Protein AF-A0A2N2KW11-F1 (afdb_monomer_lite)

Structure (mmCIF, N/CA/C/O backbone):
data_AF-A0A2N2KW11-F1
#
_entry.id   AF-A0A2N2KW11-F1
#
loop_
_atom_site.group_PDB
_atom_site.id
_atom_site.type_symbol
_atom_site.label_atom_id
_atom_site.label_alt_id
_atom_site.label_comp_id
_atom_site.label_asym_id
_atom_site.label_entity_id
_atom_site.label_seq_id
_atom_site.pdbx_PDB_ins_code
_atom_site.Cartn_x
_atom_site.Cartn_y
_atom_site.Cartn_z
_atom_site.occupancy
_atom_site.B_iso_or_equiv
_atom_site.auth_seq_id
_atom_site.auth_comp_id
_atom_site.auth_asym_id
_atom_site.auth_atom_id
_atom_site.pdbx_PDB_model_num
ATOM 1 N N . MET A 1 1 ? 37.869 -22.494 -12.196 1.00 51.00 1 MET A N 1
ATOM 2 C CA . MET A 1 1 ? 36.893 -22.790 -13.275 1.00 51.00 1 MET A CA 1
ATOM 3 C C . MET A 1 1 ? 35.413 -22.680 -12.824 1.00 51.00 1 MET A C 1
ATOM 5 O O . MET A 1 1 ? 34.583 -23.455 -13.276 1.00 51.00 1 MET A O 1
ATOM 9 N N . LYS A 1 2 ? 35.041 -21.723 -11.946 1.00 56.81 2 LYS A N 1
ATOM 10 C CA . LYS A 1 2 ? 33.637 -21.507 -11.496 1.00 56.81 2 LYS A CA 1
ATOM 11 C C . LYS A 1 2 ? 33.103 -20.080 -11.745 1.00 56.81 2 LYS A C 1
ATOM 13 O O . LYS A 1 2 ? 31.905 -19.916 -11.940 1.00 56.81 2 LYS A O 1
ATOM 18 N N . PHE A 1 3 ? 33.981 -19.075 -11.839 1.00 61.03 3 PHE A N 1
ATOM 19 C CA . PHE A 1 3 ? 33.611 -17.666 -12.068 1.00 61.03 3 PHE 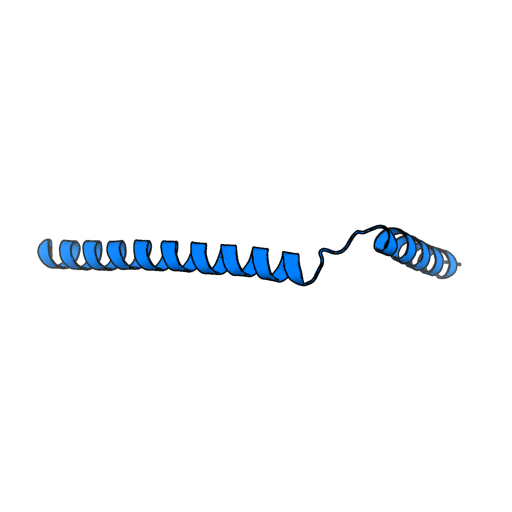A CA 1
ATOM 20 C C . PHE A 1 3 ? 32.962 -17.399 -13.438 1.00 61.03 3 PHE A C 1
ATOM 22 O O . PHE A 1 3 ? 32.023 -16.618 -13.545 1.00 61.03 3 PHE A O 1
ATOM 29 N N . GLU A 1 4 ? 33.390 -18.129 -14.466 1.00 67.56 4 GLU A N 1
ATOM 30 C CA . GLU A 1 4 ? 32.856 -18.071 -15.834 1.00 67.56 4 GLU A CA 1
ATOM 31 C C . GLU A 1 4 ? 31.375 -18.490 -15.952 1.00 67.56 4 GLU A C 1
ATOM 33 O O . GLU A 1 4 ? 30.668 -18.029 -16.847 1.00 67.56 4 GLU A O 1
ATOM 38 N N . LYS A 1 5 ? 30.888 -19.383 -15.075 1.00 69.00 5 LYS A N 1
ATOM 39 C CA . LYS A 1 5 ? 29.463 -19.758 -15.038 1.00 69.00 5 LYS A CA 1
ATOM 40 C C . LYS A 1 5 ? 28.645 -18.671 -14.354 1.00 69.00 5 LYS A C 1
ATOM 42 O O . LYS A 1 5 ? 27.643 -18.247 -14.907 1.00 69.00 5 LYS A O 1
ATOM 47 N N . VAL A 1 6 ? 29.104 -18.181 -13.203 1.00 73.75 6 VAL A N 1
ATOM 48 C CA . VAL A 1 6 ? 28.410 -17.136 -12.433 1.00 73.75 6 VAL A CA 1
ATOM 49 C C . VAL A 1 6 ? 28.273 -15.846 -13.249 1.00 73.75 6 VAL A C 1
ATOM 51 O O . VAL A 1 6 ? 27.183 -15.294 -13.325 1.00 73.75 6 VAL A O 1
ATOM 54 N N . SER A 1 7 ? 29.330 -15.417 -13.944 1.00 73.38 7 SER A N 1
ATOM 55 C CA . SER A 1 7 ? 29.280 -14.243 -14.832 1.00 73.38 7 SER A CA 1
ATOM 56 C C . SER A 1 7 ? 28.242 -14.394 -15.956 1.00 73.38 7 SER A C 1
ATOM 58 O O . SER A 1 7 ? 27.485 -13.462 -16.235 1.00 73.38 7 SER A O 1
ATOM 60 N N . ARG A 1 8 ? 28.133 -15.593 -16.551 1.00 75.19 8 ARG A N 1
ATOM 61 C CA . ARG A 1 8 ? 27.086 -15.907 -17.537 1.00 75.19 8 ARG A CA 1
ATOM 62 C C . ARG A 1 8 ? 25.687 -15.881 -16.920 1.00 75.19 8 ARG A C 1
ATOM 64 O O . ARG A 1 8 ? 24.839 -15.182 -17.454 1.00 75.19 8 ARG A O 1
ATOM 71 N N . PHE A 1 9 ? 25.484 -16.498 -15.753 1.00 76.25 9 PHE A N 1
ATOM 72 C CA . PHE A 1 9 ? 24.206 -16.447 -15.029 1.00 76.25 9 PHE A CA 1
ATOM 73 C C . PHE A 1 9 ? 23.749 -15.010 -14.736 1.00 76.25 9 PHE A C 1
ATOM 75 O O . PHE A 1 9 ? 22.597 -14.679 -14.982 1.00 76.25 9 PHE A O 1
ATOM 82 N N . PHE A 1 10 ? 24.635 -14.121 -14.274 1.00 78.75 10 PHE A N 1
ATOM 83 C CA . PHE A 1 10 ? 24.275 -12.713 -14.048 1.00 78.75 10 PHE A CA 1
ATOM 84 C C . PHE A 1 10 ? 23.938 -11.968 -15.345 1.00 78.75 10 PHE A C 1
ATOM 86 O O . PHE A 1 10 ? 23.073 -11.090 -15.348 1.00 78.75 10 PHE A O 1
ATOM 93 N N . ARG A 1 11 ? 24.607 -12.306 -16.453 1.00 78.44 11 ARG A N 1
ATOM 94 C CA . ARG A 1 11 ? 24.305 -11.738 -17.771 1.00 78.44 11 ARG A CA 1
ATOM 95 C C . ARG A 1 11 ? 22.940 -12.199 -18.278 1.00 78.44 11 ARG A C 1
ATOM 97 O O . ARG A 1 11 ? 22.192 -11.370 -18.793 1.00 78.44 11 ARG A O 1
ATOM 104 N N . ASP A 1 12 ? 22.616 -13.469 -18.079 1.00 76.56 12 ASP A 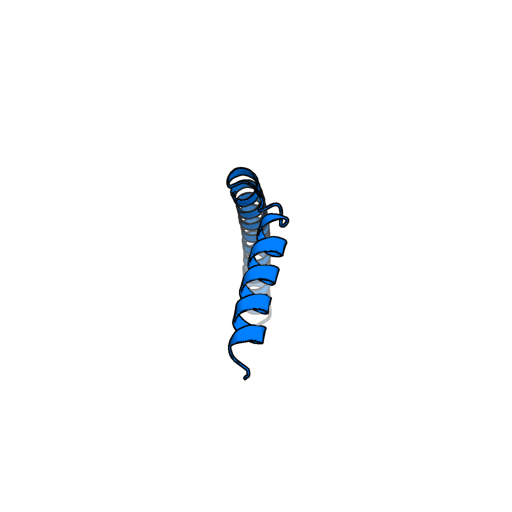N 1
ATOM 105 C CA . ASP A 1 12 ? 21.349 -14.068 -18.497 1.00 76.56 12 ASP A CA 1
ATOM 106 C C . ASP A 1 12 ? 20.189 -13.530 -17.638 1.00 76.56 12 ASP A C 1
ATOM 108 O O . ASP A 1 12 ? 19.211 -13.031 -18.187 1.00 76.56 12 ASP A O 1
ATOM 112 N N . VAL A 1 13 ? 20.357 -13.433 -16.310 1.00 78.44 13 VAL A N 1
ATOM 113 C CA . VAL A 1 13 ? 19.390 -12.784 -15.396 1.00 78.44 13 VAL A CA 1
ATOM 114 C C . VAL A 1 13 ? 19.164 -11.315 -15.766 1.00 78.44 13 VAL A C 1
ATOM 116 O O . VAL A 1 13 ? 18.030 -10.843 -15.792 1.00 78.44 13 VAL A O 1
ATOM 119 N N . ARG A 1 14 ? 20.222 -10.567 -16.107 1.00 73.38 14 ARG A N 1
ATOM 120 C CA . ARG A 1 14 ? 20.083 -9.175 -16.571 1.00 73.38 14 ARG A CA 1
ATOM 121 C C . ARG A 1 14 ? 19.350 -9.083 -17.914 1.00 73.38 14 ARG A C 1
ATOM 123 O O . ARG A 1 14 ? 18.683 -8.080 -18.161 1.00 73.38 14 ARG A O 1
ATOM 130 N N . SER A 1 15 ? 19.495 -10.087 -18.777 1.00 74.56 15 SER A N 1
ATOM 131 C CA . SER A 1 15 ? 18.790 -10.167 -20.059 1.00 74.56 15 SER A CA 1
ATOM 132 C C . SER A 1 15 ? 17.304 -10.473 -19.863 1.00 74.56 15 SER A C 1
ATOM 134 O O . SER A 1 15 ? 16.468 -9.829 -20.490 1.00 74.56 15 SER A O 1
ATOM 136 N N . GLU A 1 16 ? 16.957 -11.377 -18.947 1.00 77.00 16 GLU A N 1
ATOM 137 C CA . GLU A 1 16 ? 15.562 -11.694 -18.613 1.00 77.00 16 GLU A CA 1
ATOM 138 C C . GLU A 1 16 ? 14.867 -10.547 -17.871 1.00 77.00 16 GLU A C 1
ATOM 140 O O . GLU A 1 16 ? 13.744 -10.181 -18.214 1.00 77.00 16 GLU A O 1
ATOM 145 N N . MET A 1 17 ? 15.558 -9.881 -16.939 1.00 72.62 17 MET A N 1
ATOM 146 C CA . MET A 1 17 ? 15.028 -8.697 -16.246 1.00 72.62 17 MET A CA 1
ATOM 147 C C . MET A 1 17 ? 14.750 -7.508 -17.178 1.00 72.62 17 MET A C 1
ATOM 149 O O . MET A 1 17 ? 13.997 -6.615 -16.798 1.00 72.62 17 MET A O 1
ATOM 153 N N . LYS A 1 18 ? 15.327 -7.467 -18.388 1.00 64.44 18 LYS A N 1
ATOM 154 C CA . LYS A 1 18 ? 14.956 -6.472 -19.414 1.00 64.44 18 LYS A CA 1
ATOM 155 C C . LYS A 1 18 ? 13.622 -6.784 -20.093 1.00 64.44 18 LYS A C 1
ATOM 157 O O . LYS A 1 18 ? 13.002 -5.865 -20.614 1.00 64.44 18 LYS A O 1
ATOM 162 N N . CYS A 1 19 ? 13.206 -8.050 -20.104 1.00 64.44 19 CYS A N 1
ATOM 163 C CA . CYS A 1 19 ? 11.907 -8.482 -20.625 1.00 64.44 19 CYS A CA 1
ATOM 164 C C . CYS A 1 19 ? 10.787 -8.315 -19.585 1.00 64.44 19 CYS A C 1
ATOM 166 O O . CYS A 1 19 ? 9.608 -8.379 -19.923 1.00 64.44 19 CYS A O 1
ATOM 168 N N . VAL A 1 20 ? 11.148 -8.074 -18.320 1.00 70.62 20 VAL A N 1
ATOM 169 C CA . VAL A 1 20 ? 10.196 -7.694 -17.278 1.00 70.62 20 VAL A CA 1
ATOM 170 C C . VAL A 1 20 ? 9.728 -6.273 -17.564 1.00 70.62 20 VAL A C 1
ATOM 172 O O . VAL A 1 20 ? 10.457 -5.298 -17.378 1.00 70.62 20 VAL A O 1
ATOM 175 N N . THR A 1 21 ? 8.494 -6.159 -18.039 1.00 65.38 21 THR A N 1
ATOM 176 C CA . THR A 1 21 ? 7.768 -4.896 -18.147 1.00 65.38 21 THR A CA 1
ATOM 177 C C . THR A 1 21 ? 7.553 -4.333 -16.751 1.00 65.38 21 THR A C 1
ATOM 179 O O . THR A 1 21 ? 6.614 -4.710 -16.051 1.00 65.38 21 THR A O 1
ATOM 182 N N . TRP A 1 22 ? 8.457 -3.452 -16.328 1.00 65.19 22 TRP A N 1
ATOM 183 C CA . TRP A 1 22 ? 8.278 -2.701 -15.097 1.00 65.19 22 TRP A CA 1
ATOM 184 C C . TRP A 1 22 ? 7.073 -1.770 -15.245 1.00 65.19 22 TRP A C 1
ATOM 186 O O . TRP A 1 22 ? 6.972 -1.075 -16.262 1.00 65.19 22 TRP A O 1
ATOM 196 N N . PRO A 1 23 ? 6.173 -1.748 -14.250 1.00 61.12 23 PRO A N 1
ATOM 197 C CA . PRO A 1 23 ? 5.031 -0.849 -14.253 1.00 61.12 23 PRO A CA 1
ATOM 198 C C . PRO A 1 23 ? 5.510 0.600 -14.341 1.00 61.12 23 PRO A C 1
ATOM 200 O O . PRO A 1 23 ? 6.549 0.974 -13.780 1.00 61.12 23 PRO A O 1
ATOM 203 N N . ASN A 1 24 ? 4.766 1.425 -15.071 1.00 66.19 24 ASN A N 1
ATOM 204 C CA . ASN A 1 24 ? 5.113 2.828 -15.216 1.00 66.19 24 ASN A CA 1
ATOM 205 C C . ASN A 1 24 ? 4.914 3.534 -13.863 1.00 66.19 24 ASN A C 1
ATOM 207 O O . ASN A 1 24 ? 4.108 3.124 -13.027 1.00 66.19 24 ASN A O 1
ATOM 211 N N . LYS A 1 25 ? 5.622 4.644 -13.628 1.00 65.31 25 LYS A N 1
ATOM 212 C CA . LYS A 1 25 ? 5.488 5.435 -12.388 1.00 65.31 25 LYS A CA 1
ATOM 213 C C . LYS A 1 25 ? 4.049 5.917 -12.141 1.00 65.31 25 LYS A C 1
ATOM 215 O O . LYS A 1 25 ? 3.730 6.278 -11.012 1.00 65.31 25 LYS A O 1
ATOM 220 N N . ALA A 1 26 ? 3.214 5.949 -13.181 1.00 65.94 26 ALA A N 1
ATOM 221 C CA . ALA A 1 26 ? 1.784 6.232 -13.096 1.00 65.94 26 ALA A CA 1
ATOM 222 C C . ALA A 1 26 ? 1.017 5.098 -12.391 1.00 65.94 26 ALA A C 1
ATOM 224 O O . ALA A 1 26 ? 0.367 5.361 -11.383 1.00 65.94 26 ALA A O 1
ATOM 225 N N . ASP A 1 27 ? 1.200 3.848 -12.819 1.00 68.56 27 ASP A N 1
ATOM 226 C CA . ASP A 1 27 ? 0.534 2.670 -12.239 1.00 68.56 27 ASP A CA 1
ATOM 227 C C . ASP A 1 27 ? 0.906 2.488 -10.760 1.00 68.56 27 ASP A C 1
ATOM 229 O O . ASP A 1 27 ? 0.073 2.157 -9.916 1.00 68.56 27 ASP A O 1
ATOM 233 N N . LEU A 1 28 ? 2.167 2.780 -10.416 1.00 72.62 28 LEU A N 1
ATOM 234 C CA . LEU A 1 28 ? 2.643 2.749 -9.031 1.00 72.62 28 LEU A CA 1
ATOM 235 C C . LEU A 1 28 ? 1.943 3.796 -8.153 1.00 72.62 28 LEU A C 1
ATOM 237 O O . LEU A 1 28 ? 1.663 3.533 -6.981 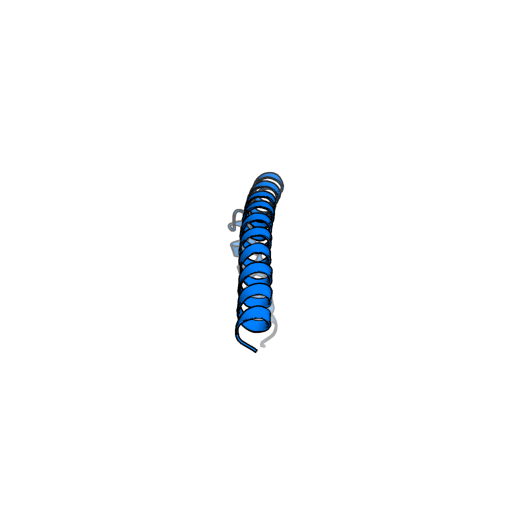1.00 72.62 28 LEU A O 1
ATOM 241 N N . LYS A 1 29 ? 1.649 4.980 -8.704 1.00 72.88 29 LYS A N 1
ATOM 242 C CA . LYS A 1 29 ? 0.908 6.023 -7.985 1.00 72.88 29 LYS A CA 1
ATOM 243 C C . LYS A 1 29 ? -0.552 5.634 -7.812 1.00 72.88 29 LYS A C 1
ATOM 245 O O . LYS A 1 29 ? -1.055 5.759 -6.702 1.00 72.88 29 LYS A O 1
ATOM 250 N N . GLU A 1 30 ? -1.196 5.119 -8.855 1.00 76.12 30 GLU A N 1
ATOM 251 C CA . GLU A 1 30 ? -2.590 4.668 -8.780 1.00 76.12 30 GLU A CA 1
ATOM 252 C C . GLU A 1 30 ? -2.762 3.544 -7.754 1.00 76.12 30 GLU A C 1
ATOM 254 O O . GLU A 1 30 ? -3.601 3.655 -6.859 1.00 76.12 30 GLU A O 1
ATOM 259 N N . GLY A 1 31 ? -1.904 2.519 -7.799 1.00 80.50 31 GLY A N 1
ATOM 260 C CA . GLY A 1 31 ? -1.935 1.424 -6.829 1.00 80.50 31 GLY A CA 1
ATOM 261 C C . GLY A 1 31 ? -1.731 1.907 -5.391 1.00 80.50 31 GLY A C 1
ATOM 262 O O . GLY A 1 31 ? -2.471 1.510 -4.491 1.00 80.50 31 GLY A O 1
ATOM 263 N N . THR A 1 32 ? -0.786 2.825 -5.167 1.00 84.56 32 THR A N 1
ATOM 264 C CA . THR A 1 32 ? -0.535 3.377 -3.825 1.00 84.56 32 THR A CA 1
ATOM 265 C C . THR A 1 32 ? -1.706 4.240 -3.342 1.00 84.56 32 THR A C 1
ATOM 267 O O . THR A 1 32 ? -2.098 4.143 -2.181 1.00 84.56 32 THR A O 1
ATOM 270 N N . THR A 1 33 ? -2.312 5.046 -4.220 1.00 88.44 33 THR A N 1
ATOM 271 C CA . THR A 1 33 ? -3.490 5.863 -3.890 1.00 88.44 33 THR A CA 1
ATOM 272 C C . THR A 1 33 ? -4.676 4.998 -3.473 1.00 88.44 33 THR A C 1
ATOM 274 O O . THR A 1 33 ? -5.300 5.292 -2.455 1.00 88.44 33 THR A O 1
ATOM 277 N N . VAL A 1 34 ? -4.963 3.912 -4.198 1.00 92.19 34 VAL A N 1
ATOM 278 C CA . VAL A 1 34 ? -6.060 2.992 -3.849 1.00 92.19 34 VAL A CA 1
ATOM 279 C C . VAL A 1 34 ? -5.833 2.366 -2.474 1.00 92.19 34 VAL A C 1
ATOM 281 O O . VAL A 1 34 ? -6.749 2.349 -1.650 1.00 92.19 34 VAL A O 1
ATOM 284 N N . VAL A 1 35 ? -4.610 1.907 -2.193 1.00 94.88 35 VAL A N 1
ATOM 285 C CA . VAL A 1 35 ? -4.265 1.317 -0.891 1.00 94.88 35 VAL A CA 1
ATOM 286 C C . VAL A 1 35 ? -4.443 2.332 0.238 1.00 94.88 35 VAL A C 1
ATOM 288 O O . VAL A 1 35 ? -5.076 2.004 1.237 1.00 94.88 35 VAL A O 1
ATOM 291 N N . ILE A 1 36 ? -3.970 3.572 0.069 1.00 95.50 36 ILE A N 1
ATOM 292 C CA . ILE A 1 36 ? -4.133 4.635 1.076 1.00 95.50 36 ILE A CA 1
ATOM 293 C C . ILE A 1 36 ? -5.614 4.884 1.375 1.00 95.50 36 ILE A C 1
ATOM 295 O O . ILE A 1 36 ? -6.004 4.929 2.541 1.00 95.50 36 ILE A O 1
ATOM 299 N N . VAL A 1 37 ? -6.450 5.013 0.342 1.00 95.88 37 VAL A N 1
ATOM 300 C CA . VAL A 1 37 ? -7.894 5.236 0.517 1.00 95.88 37 VAL A CA 1
ATOM 301 C C . VAL A 1 37 ? -8.535 4.070 1.271 1.00 95.88 37 VAL A C 1
ATOM 303 O O . VAL A 1 37 ? -9.281 4.290 2.225 1.00 95.88 37 VAL A O 1
ATOM 306 N N . MET A 1 38 ? -8.208 2.832 0.897 1.00 95.31 38 MET A N 1
ATOM 307 C CA . MET A 1 38 ? -8.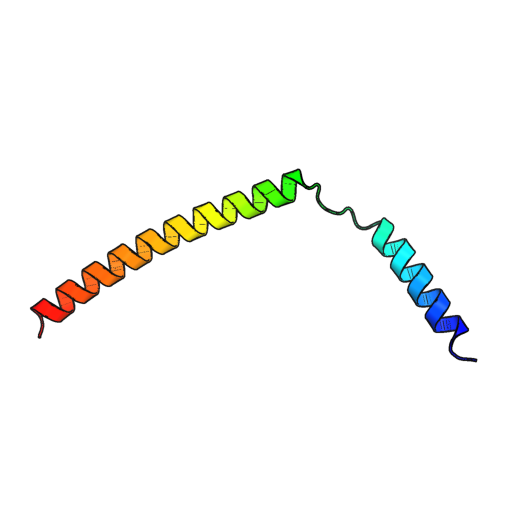748 1.633 1.540 1.00 95.31 38 MET A CA 1
ATOM 308 C C . MET A 1 38 ? -8.316 1.538 3.012 1.00 95.31 38 MET A C 1
ATOM 310 O O . MET A 1 38 ? -9.152 1.310 3.886 1.00 95.31 38 MET A O 1
ATOM 314 N N . SER A 1 39 ? -7.046 1.824 3.317 1.00 96.25 39 SER A N 1
ATOM 315 C CA . SER A 1 39 ? -6.538 1.874 4.694 1.00 96.25 39 SER A CA 1
ATOM 316 C C . SER A 1 39 ? -7.223 2.947 5.543 1.00 96.25 39 SER A C 1
ATOM 318 O O . SER A 1 39 ? -7.534 2.681 6.702 1.00 96.25 39 SER A O 1
ATOM 320 N N . VAL A 1 40 ? -7.502 4.132 4.989 1.00 96.44 40 VAL A N 1
ATOM 321 C CA . VAL A 1 40 ? -8.221 5.203 5.706 1.00 96.44 40 VAL A CA 1
ATOM 322 C C . VAL A 1 40 ? -9.648 4.775 6.051 1.00 96.44 40 VAL A C 1
ATOM 324 O O . VAL A 1 40 ? -10.092 4.991 7.177 1.00 96.44 40 VAL A O 1
ATOM 327 N N . ILE A 1 41 ? -10.355 4.125 5.123 1.00 96.44 41 ILE A N 1
ATOM 328 C CA . ILE A 1 41 ? -11.712 3.612 5.370 1.00 96.44 41 ILE A CA 1
ATOM 329 C C . ILE A 1 41 ? -11.698 2.583 6.506 1.00 96.44 41 ILE A C 1
ATOM 331 O O . ILE A 1 41 ? -12.501 2.677 7.435 1.00 96.44 41 ILE A O 1
ATOM 335 N N . VAL A 1 42 ? -10.759 1.632 6.465 1.00 96.00 42 VAL A N 1
ATOM 336 C CA . VAL A 1 42 ? -10.604 0.620 7.520 1.00 96.00 42 VAL A CA 1
ATOM 337 C C . VAL A 1 42 ? -10.264 1.272 8.863 1.00 96.00 42 VAL A C 1
ATOM 339 O O . VAL A 1 42 ? -10.854 0.906 9.875 1.00 96.00 42 VAL A O 1
ATOM 342 N N . ALA A 1 43 ? -9.377 2.269 8.885 1.00 95.75 43 ALA A N 1
ATOM 343 C CA . ALA A 1 43 ? -9.015 2.986 10.107 1.00 95.75 43 ALA A CA 1
ATOM 344 C C . ALA A 1 43 ? -10.218 3.704 10.742 1.00 95.75 43 ALA A C 1
ATOM 346 O O . ALA A 1 43 ? -10.399 3.641 11.957 1.00 95.75 43 ALA A O 1
ATOM 347 N N . ILE A 1 44 ? -11.070 4.347 9.934 1.00 95.75 44 ILE A N 1
ATOM 348 C CA . ILE A 1 44 ? -12.303 4.990 10.414 1.00 95.75 44 ILE A CA 1
ATOM 349 C C . ILE A 1 44 ? -13.267 3.947 10.985 1.00 95.75 44 ILE A C 1
ATOM 351 O O . ILE A 1 44 ? -13.834 4.157 12.055 1.00 95.75 44 ILE A O 1
ATOM 355 N N . PHE A 1 45 ? -13.440 2.821 10.290 1.00 94.19 45 PHE A N 1
ATOM 356 C CA . PHE A 1 45 ? -14.323 1.746 10.736 1.00 94.19 45 PHE A CA 1
ATOM 357 C C . PHE A 1 45 ? -13.875 1.147 12.074 1.00 94.19 45 PHE A C 1
ATOM 359 O O . PHE A 1 45 ? -14.687 1.034 12.991 1.00 94.19 45 PHE A O 1
ATOM 366 N N . LEU A 1 46 ? -12.586 0.822 12.206 1.00 94.25 46 LEU A N 1
ATOM 367 C CA . LEU A 1 46 ? -12.020 0.313 13.456 1.00 94.25 46 LEU A CA 1
ATOM 368 C C . LEU A 1 46 ? -12.159 1.333 14.585 1.00 94.25 46 LEU A C 1
ATOM 370 O O . LEU A 1 46 ? -12.677 0.985 15.636 1.00 94.25 46 LEU A O 1
ATOM 374 N N . SER A 1 47 ? -11.838 2.605 14.329 1.00 91.00 47 SER A N 1
ATOM 375 C CA . SER A 1 47 ? -12.023 3.685 15.304 1.00 91.00 47 SER A CA 1
ATOM 376 C C . SER A 1 47 ? -13.463 3.738 15.828 1.00 91.00 47 SER A C 1
ATOM 378 O O . SER A 1 47 ? -13.689 3.760 17.037 1.00 91.00 47 SER A O 1
ATOM 380 N N . LEU A 1 48 ? -14.460 3.674 14.939 1.00 91.62 48 LEU A N 1
ATOM 381 C CA . LEU A 1 48 ? -15.872 3.687 15.329 1.00 91.62 48 LEU A CA 1
ATOM 382 C C . LEU A 1 48 ? -16.237 2.498 16.234 1.00 91.62 48 LEU A C 1
ATOM 384 O O . LEU A 1 48 ? -16.972 2.658 17.212 1.00 91.62 48 LEU A O 1
ATOM 388 N N . ILE A 1 49 ? -15.704 1.319 15.914 1.00 92.06 49 ILE A N 1
ATOM 389 C CA . ILE A 1 49 ? -15.875 0.098 16.703 1.00 92.06 49 ILE A CA 1
ATOM 390 C C . ILE A 1 49 ? -15.205 0.251 18.066 1.00 92.06 49 ILE A C 1
ATOM 392 O O . ILE A 1 49 ? -15.868 0.042 19.077 1.00 92.06 49 ILE A O 1
ATOM 396 N N . ASP A 1 50 ? -13.943 0.668 18.121 1.00 87.69 50 ASP A N 1
ATOM 397 C CA . ASP A 1 50 ? -13.191 0.834 19.366 1.00 87.69 50 ASP A CA 1
ATOM 398 C C . ASP A 1 50 ? -13.892 1.815 20.320 1.00 87.69 50 ASP A C 1
ATOM 400 O O . ASP A 1 50 ? -14.025 1.539 21.518 1.00 87.69 50 ASP A O 1
ATOM 404 N N . PHE A 1 51 ? -14.428 2.925 19.797 1.00 85.56 51 PHE A N 1
ATOM 405 C CA . PHE A 1 51 ? -15.233 3.869 20.580 1.00 85.56 51 PHE A CA 1
ATOM 406 C C . PHE A 1 51 ? -16.550 3.254 21.064 1.00 85.56 51 PHE A C 1
ATOM 408 O O . PHE A 1 51 ? -16.926 3.454 22.222 1.00 85.56 51 PHE A O 1
ATOM 415 N N . GLY A 1 52 ? -17.243 2.494 20.212 1.00 84.75 52 GLY A N 1
ATOM 416 C CA . GLY A 1 52 ? -18.473 1.790 20.579 1.00 84.75 52 GLY A CA 1
ATOM 417 C C . GLY A 1 52 ? -18.243 0.759 21.685 1.00 84.75 52 GLY A C 1
ATOM 418 O O . GLY A 1 52 ? -18.928 0.782 22.707 1.00 84.75 52 GLY A O 1
ATOM 419 N N . PHE A 1 53 ? -17.230 -0.092 21.529 1.00 82.56 53 PHE A N 1
ATOM 420 C CA . PHE A 1 53 ? -16.857 -1.100 22.520 1.00 82.56 53 PHE A CA 1
ATOM 421 C C . PHE A 1 53 ? -16.392 -0.469 23.833 1.00 82.56 53 PHE A C 1
ATOM 423 O O . PHE A 1 53 ? -16.842 -0.899 24.893 1.00 82.56 53 PHE A O 1
ATOM 430 N N . SER A 1 54 ? -15.577 0.590 23.788 1.00 77.75 54 SER A N 1
ATOM 431 C CA . SER A 1 54 ? -15.134 1.301 24.997 1.00 77.75 54 SER A CA 1
ATOM 432 C C . SER A 1 54 ? -16.315 1.855 25.798 1.00 77.75 54 SER A C 1
ATOM 434 O O . SER A 1 54 ? -16.336 1.752 27.023 1.00 77.75 54 SER A O 1
ATOM 436 N N . LYS A 1 55 ? -17.329 2.405 25.116 1.00 77.38 55 LYS A N 1
ATOM 437 C CA .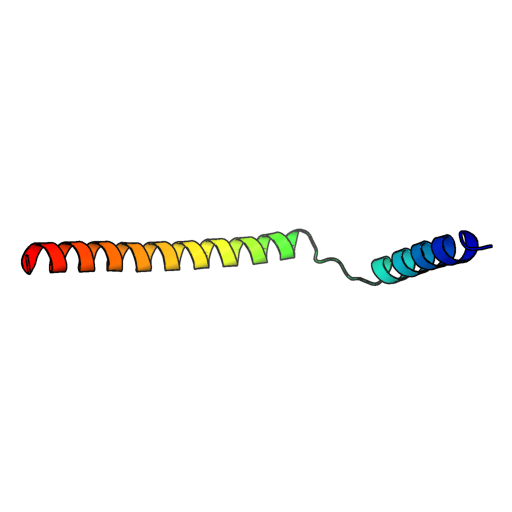 LYS A 1 55 ? -18.544 2.925 25.761 1.00 77.38 55 LYS A CA 1
ATOM 438 C C . LYS A 1 55 ? -19.423 1.822 26.341 1.00 77.38 55 LYS A C 1
ATOM 440 O O . LYS A 1 55 ? -19.956 2.006 27.428 1.00 77.38 55 LYS A O 1
ATOM 445 N N . ILE A 1 56 ? -19.557 0.691 25.649 1.00 78.19 56 ILE A N 1
ATOM 446 C CA . ILE A 1 56 ? -20.331 -0.458 26.139 1.00 78.19 56 ILE A CA 1
ATOM 447 C C . ILE A 1 56 ? -19.657 -1.070 27.370 1.00 78.19 56 ILE A C 1
ATOM 449 O O . ILE A 1 56 ? -20.325 -1.310 28.370 1.00 78.19 56 ILE A O 1
ATOM 453 N N . ILE A 1 57 ? -18.338 -1.269 27.331 1.00 82.19 57 ILE A N 1
ATOM 454 C CA . ILE A 1 57 ? -17.580 -1.824 28.460 1.00 82.19 57 ILE A CA 1
ATOM 455 C C . ILE A 1 57 ? -17.692 -0.912 29.689 1.00 82.19 57 ILE A C 1
ATOM 457 O O . ILE A 1 57 ? -17.915 -1.417 30.782 1.00 82.19 57 ILE A O 1
ATOM 461 N N . GLN A 1 58 ? -17.625 0.412 29.512 1.00 75.12 58 GLN A N 1
ATOM 462 C CA . GLN A 1 58 ? -17.781 1.387 30.602 1.00 75.12 58 GLN A CA 1
ATOM 463 C C . GLN A 1 58 ? -19.214 1.474 31.165 1.00 75.12 58 GLN A C 1
ATOM 465 O O . GLN A 1 58 ? -19.422 2.061 32.218 1.00 75.12 58 GLN A O 1
ATOM 470 N 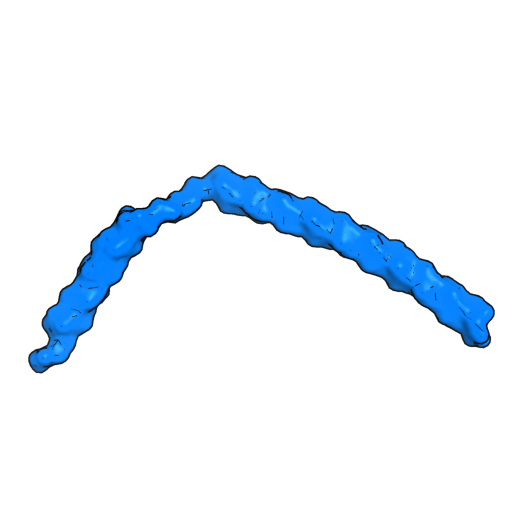N . LEU A 1 59 ? -20.217 0.972 30.439 1.00 73.00 59 LEU A N 1
ATOM 471 C CA . LEU A 1 59 ? -21.613 0.961 30.889 1.00 73.00 59 LEU A CA 1
ATOM 472 C C . LEU A 1 59 ? -21.977 -0.367 31.572 1.00 73.00 59 LEU A C 1
ATOM 474 O O . LEU A 1 59 ? -22.911 -0.413 32.367 1.00 73.00 59 LEU A O 1
ATOM 478 N N . VAL A 1 60 ? -21.249 -1.440 31.246 1.00 77.19 60 VAL A N 1
ATOM 479 C CA . VAL A 1 60 ? -21.420 -2.783 31.821 1.00 77.19 60 VAL A CA 1
ATOM 480 C C . VAL A 1 60 ? -20.618 -2.971 33.119 1.00 77.19 60 VAL A C 1
ATOM 482 O O . VAL A 1 60 ? -21.072 -3.724 33.980 1.00 77.19 60 VAL A O 1
ATOM 485 N N . PHE A 1 61 ? -19.462 -2.313 33.266 1.00 57.59 61 PHE A N 1
ATOM 486 C CA . PHE A 1 61 ? -18.661 -2.256 34.502 1.00 57.59 61 PHE A CA 1
ATOM 487 C C . PHE A 1 61 ? -18.888 -0.949 35.259 1.00 57.59 61 PHE A C 1
ATOM 489 O O . PHE A 1 61 ? -18.965 -1.013 36.507 1.00 57.59 61 PHE A O 1
#

Foldseek 3Di:
DPVVVVVVVVVVVVVVVVVPPDDDPVVVVVVVVVVVVVVVVVVVVVVVVVVVVVVVVVVVD

Sequence (61 aa):
MKFEKVSRFFRDVRSEMKCVTWPNKADLKEGTTVVIVMSVIVAIFLSLIDFGFSKIIQLVF

Secondary structure (DSSP, 8-state):
--HHHHHHHHHHHHHHTTTS-PPPHHHHHHHHHHHHHHHHHHHHHHHHHHHHHHHHHHHH-

Radius of gyration: 25.33 Å; chains: 1; bounding box: 58×29×55 Å

pLDDT: mean 78.66, std 11.92, range [51.0, 96.44]